Protein AF-A0A8J6JNE3-F1 (afdb_monomer)

Solvent-accessible surface area (backbone atoms only — not comparable to full-atom values): 4591 Å² total; per-residue (Å²): 134,83,61,70,49,46,34,38,41,35,55,45,64,54,100,85,55,75,71,49,31,32,35,37,34,32,77,85,60,85,43,75,47,78,44,72,58,45,68,70,60,42,64,73,46,58,91,51,55,62,51,33,28,37,28,33,61,60,87,95,42,80,41,79,77,43,81,52,48,72,66,68,62,48,63,93,109

Mean predicted aligned error: 6.12 Å

Foldseek 3Di:
DWDKFKKKWAFDDDPPDDGFWIWIATLVRPDTDIDGCDPVNCVVCPPHRMWMFTWIDDPPDIGTPGTDDPCRSPVPD

Radius of gyration: 12.71 Å; Cα contacts (8 Å, |Δi|>4): 138; chains: 1; bounding box: 31×24×34 Å

pLDDT: mean 82.33, std 10.77, range [49.22, 93.19]

Secondary structure (DSSP, 8-state):
---EEEEEEEEEPPSSSS--EEEEEETTSS-EEEEE--HHHHHHHTT-SEEEEEEEEETTEEEEEEEE-HHHHHTT-

Nearest PDB structures (foldseek):
  8put-assembly1_E  TM=6.319E-01  e=2.997E-01  Saccharolobus islandicus
  6rji-assembly1_A  TM=6.257E-01  e=1.006E+00  Staphylococcus aureus subsp. aureus NCTC 8325
  7yny-assembly1_D  TM=4.668E-01  e=5.036E-01  Helicoverpa armigera nucleopolyhedrovirus
  7ypo-assembly1_A  TM=4.608E-01  e=1.690E+00  Helicoverpa armigera nucleopolyhedrovirus
  7yny-assembly1_H  TM=4.385E-01  e=1.790E+00  Helicoverpa armigera nucleopolyhedrovirus

Sequence (77 aa):
MVQEFIVKFETVKGSKRKVETVTIHSQDRSVDIEKPLDEPTRMMLGTRFKAYFKARLQGEKLVLLGETTWNEWNKGR

Structure (mmCIF, N/CA/C/O backbone):
data_AF-A0A8J6JNE3-F1
#
_entry.id   AF-A0A8J6JNE3-F1
#
loop_
_atom_site.group_PDB
_atom_site.id
_atom_site.type_symbol
_atom_site.label_atom_id
_atom_site.label_alt_id
_atom_site.label_comp_id
_atom_site.label_asym_id
_atom_site.label_entity_id
_atom_site.label_seq_id
_atom_site.pdbx_PDB_ins_code
_atom_site.Cartn_x
_atom_site.Cartn_y
_atom_site.Cartn_z
_atom_site.occupancy
_atom_site.B_iso_or_equiv
_atom_site.auth_seq_id
_atom_site.auth_comp_id
_atom_site.auth_asym_id
_atom_site.auth_atom_id
_atom_site.pdbx_PDB_model_num
ATOM 1 N N . MET A 1 1 ? -8.875 -1.445 21.635 1.00 57.44 1 MET A N 1
ATOM 2 C CA . MET A 1 1 ? -9.696 -1.275 20.415 1.00 57.44 1 MET A CA 1
ATOM 3 C C . MET A 1 1 ? -8.812 -1.548 19.215 1.00 57.44 1 MET A C 1
ATOM 5 O O . MET A 1 1 ? -7.672 -1.108 19.225 1.00 57.44 1 MET A O 1
ATOM 9 N N . VAL A 1 2 ? -9.290 -2.310 18.235 1.00 65.88 2 VAL A N 1
ATOM 10 C CA . VAL A 1 2 ? -8.533 -2.602 17.011 1.00 65.88 2 VAL A CA 1
ATOM 11 C C . VAL A 1 2 ? -8.961 -1.585 15.960 1.00 65.88 2 VAL A C 1
ATOM 13 O O . VAL A 1 2 ? -10.100 -1.631 15.504 1.00 65.88 2 VAL A O 1
ATOM 16 N N . GLN A 1 3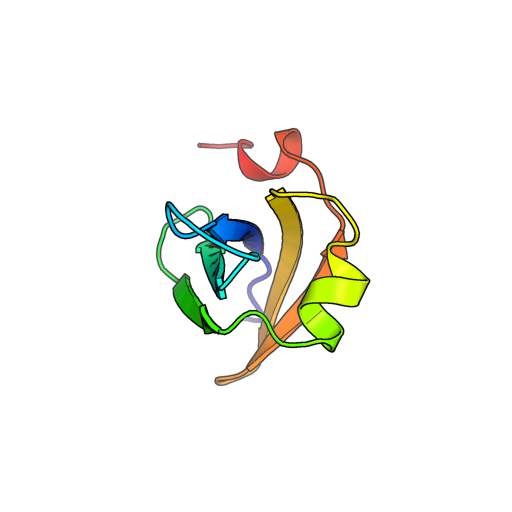 ? -8.087 -0.632 15.641 1.00 74.44 3 GLN A N 1
ATOM 17 C CA . GLN A 1 3 ? -8.405 0.452 14.715 1.00 74.44 3 GLN A CA 1
ATOM 18 C C . GLN A 1 3 ? -8.064 0.034 13.283 1.00 74.44 3 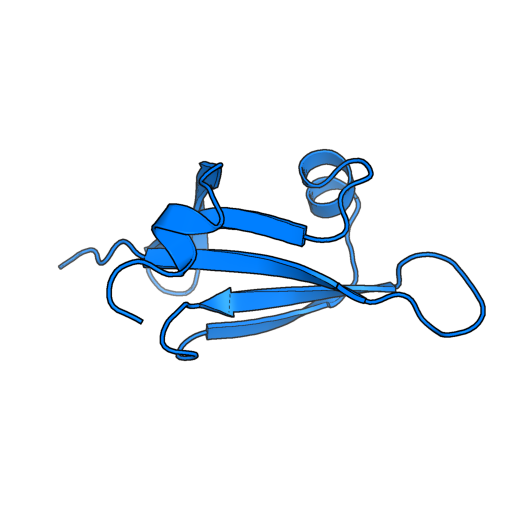GLN A C 1
ATOM 20 O O . GLN A 1 3 ? -6.926 -0.331 12.979 1.00 74.44 3 GLN A O 1
ATOM 25 N N . GLU A 1 4 ? -9.072 0.057 12.415 1.00 87.62 4 GLU A N 1
ATOM 26 C CA . GLU A 1 4 ? -8.896 -0.079 10.972 1.00 87.62 4 GLU A CA 1
ATOM 27 C C . GLU A 1 4 ? -8.698 1.300 10.352 1.00 87.62 4 GLU A C 1
ATOM 29 O O . GLU A 1 4 ? -9.322 2.276 10.769 1.00 87.62 4 GLU A O 1
ATOM 34 N N . PHE A 1 5 ? -7.833 1.375 9.350 1.00 88.12 5 PHE A N 1
ATOM 35 C CA . PHE A 1 5 ? -7.541 2.602 8.622 1.00 88.12 5 PHE A CA 1
ATOM 36 C C . PHE A 1 5 ? -7.197 2.286 7.172 1.00 88.12 5 PHE A C 1
ATOM 38 O O . PHE A 1 5 ? -7.046 1.125 6.784 1.00 88.12 5 PHE A O 1
ATOM 45 N N . ILE A 1 6 ? -7.094 3.323 6.348 1.00 90.81 6 ILE A N 1
ATOM 46 C CA . ILE A 1 6 ? -6.699 3.173 4.951 1.00 90.81 6 ILE A CA 1
ATOM 47 C C . ILE A 1 6 ? -5.249 3.603 4.804 1.00 90.81 6 ILE A C 1
ATOM 49 O O . ILE A 1 6 ? -4.836 4.644 5.319 1.00 90.81 6 ILE A O 1
ATOM 53 N N . VAL A 1 7 ? -4.490 2.796 4.068 1.00 91.62 7 VAL A N 1
ATOM 54 C CA . VAL A 1 7 ? -3.118 3.093 3.670 1.00 91.62 7 VAL A CA 1
ATOM 55 C C . VAL A 1 7 ? -3.006 3.234 2.160 1.00 91.62 7 VAL A C 1
ATOM 57 O O . VAL A 1 7 ? -3.661 2.518 1.402 1.00 91.62 7 VAL A O 1
ATOM 60 N N . LYS A 1 8 ? -2.148 4.150 1.720 1.00 93.12 8 LYS A N 1
ATOM 61 C CA . LYS A 1 8 ? -1.757 4.354 0.327 1.00 93.12 8 LYS A CA 1
ATOM 62 C C . LYS A 1 8 ? -0.330 3.856 0.147 1.00 93.12 8 LYS A C 1
ATOM 64 O O . LYS A 1 8 ? 0.585 4.396 0.758 1.00 93.12 8 LYS A O 1
ATOM 69 N N . PHE A 1 9 ? -0.151 2.883 -0.731 1.00 91.75 9 PHE A N 1
ATOM 70 C CA . PHE A 1 9 ? 1.148 2.446 -1.224 1.00 91.75 9 PHE A CA 1
ATOM 71 C C . PH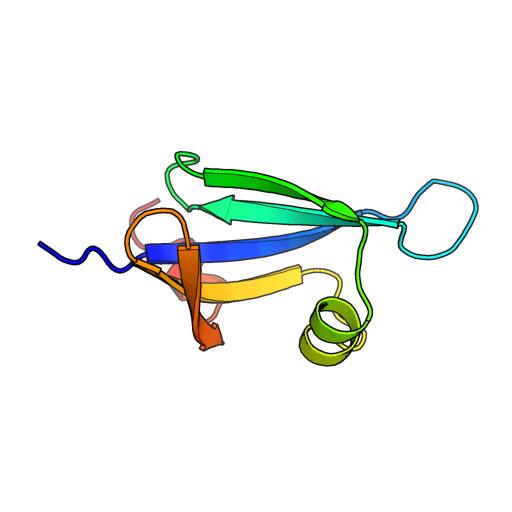E A 1 9 ? 1.488 3.278 -2.456 1.00 91.75 9 PHE A C 1
ATOM 73 O O . PHE A 1 9 ? 0.675 3.375 -3.375 1.00 91.75 9 PHE A O 1
ATOM 80 N N . GLU A 1 10 ? 2.672 3.875 -2.485 1.00 90.19 10 GLU A N 1
ATOM 81 C CA . GLU A 1 10 ? 3.174 4.680 -3.593 1.00 90.19 10 GLU A CA 1
ATOM 82 C C . GLU A 1 10 ? 4.583 4.223 -3.948 1.00 90.19 10 GLU A C 1
ATOM 84 O O . GLU A 1 10 ? 5.488 4.247 -3.121 1.00 90.19 10 GLU A O 1
ATOM 89 N N . THR A 1 11 ? 4.772 3.767 -5.180 1.00 85.94 11 THR A N 1
ATOM 90 C CA . THR A 1 11 ? 6.099 3.405 -5.668 1.00 85.94 11 THR A CA 1
ATOM 91 C C . THR A 1 11 ? 6.834 4.645 -6.145 1.00 85.94 11 THR A C 1
ATOM 93 O O . THR A 1 11 ? 6.306 5.379 -6.988 1.00 85.94 11 THR A O 1
ATOM 96 N N . VAL A 1 12 ? 8.074 4.824 -5.706 1.00 79.81 12 VAL A N 1
ATOM 97 C CA . VAL A 1 12 ? 8.940 5.905 -6.178 1.00 79.81 12 VAL A CA 1
ATOM 98 C C . VAL A 1 12 ? 9.953 5.323 -7.167 1.00 79.81 12 VAL A C 1
ATOM 100 O O . VAL A 1 12 ? 10.632 4.328 -6.899 1.00 79.81 12 VAL A O 1
ATOM 103 N N . LYS A 1 13 ? 10.025 5.913 -8.366 1.00 70.38 13 LYS A N 1
ATOM 104 C CA . LYS A 1 13 ? 11.048 5.575 -9.366 1.00 70.38 13 LYS A CA 1
ATOM 105 C C . LYS A 1 13 ? 12.211 6.553 -9.242 1.00 70.38 13 LYS A C 1
ATOM 107 O O . LYS A 1 13 ? 12.007 7.756 -9.386 1.00 70.38 13 LYS A O 1
ATOM 112 N N . GLY A 1 14 ? 13.419 6.032 -9.041 1.00 60.12 14 GLY A N 1
ATOM 113 C CA . GLY A 1 14 ? 14.644 6.810 -9.196 1.00 60.12 14 GLY A CA 1
ATOM 114 C C . GLY A 1 14 ? 14.803 7.290 -10.643 1.00 60.12 14 GLY A C 1
ATOM 115 O O . GLY A 1 14 ? 14.381 6.622 -11.589 1.00 60.12 14 GLY A O 1
ATOM 116 N N . SER A 1 15 ? 15.423 8.454 -10.834 1.00 52.78 15 SER A N 1
ATOM 117 C CA . SER A 1 15 ? 15.491 9.188 -12.110 1.00 52.78 15 SER A CA 1
ATOM 118 C C . SER A 1 15 ? 16.216 8.470 -13.262 1.00 52.78 15 SER A C 1
ATOM 120 O O . SER A 1 15 ? 16.258 9.006 -14.369 1.00 52.78 15 SER A O 1
ATOM 122 N N . LYS A 1 16 ? 16.784 7.269 -13.050 1.00 55.59 16 LYS A N 1
ATOM 123 C CA . LYS A 1 16 ? 17.544 6.544 -14.084 1.00 55.59 16 LYS A CA 1
ATOM 124 C C . LYS A 1 16 ? 17.244 5.047 -14.264 1.00 55.59 16 LYS A C 1
ATOM 126 O O . LYS A 1 16 ? 17.507 4.570 -15.365 1.00 55.59 16 LYS A O 1
ATOM 131 N N . ARG A 1 17 ? 16.683 4.285 -13.307 1.00 49.22 17 ARG A N 1
ATOM 132 C CA . ARG A 1 17 ? 16.294 2.857 -13.486 1.00 49.22 17 ARG A CA 1
ATOM 133 C C . ARG A 1 17 ? 15.178 2.430 -12.511 1.00 49.22 17 ARG A C 1
ATOM 135 O O . ARG A 1 17 ? 14.864 3.172 -11.596 1.00 49.22 17 ARG A O 1
ATOM 142 N N . LYS A 1 18 ? 14.565 1.270 -12.824 1.00 56.06 18 LYS A N 1
ATOM 143 C CA . LYS A 1 18 ? 13.623 0.391 -12.077 1.00 56.06 18 LYS A CA 1
ATOM 144 C C . LYS A 1 18 ? 13.130 0.915 -10.717 1.00 56.06 18 LYS A C 1
ATOM 146 O O . LYS A 1 18 ? 13.941 1.261 -9.891 1.00 56.06 18 LYS A O 1
ATOM 151 N N . VAL A 1 19 ? 11.818 0.872 -10.467 1.00 61.84 19 VAL A N 1
ATOM 152 C CA . VAL A 1 19 ? 11.186 1.182 -9.163 1.00 61.84 19 VAL A CA 1
ATOM 153 C C . VAL A 1 19 ? 12.030 0.676 -7.979 1.00 61.84 19 VAL A C 1
ATOM 155 O O . VAL A 1 19 ? 12.283 -0.527 -7.912 1.00 61.84 19 VAL A O 1
ATOM 158 N N . GLU A 1 20 ? 12.453 1.567 -7.076 1.00 75.56 20 GLU A N 1
ATOM 159 C CA . GLU A 1 20 ? 13.434 1.231 -6.023 1.00 75.56 20 GLU A CA 1
ATOM 160 C C . GLU A 1 20 ? 12.790 1.141 -4.636 1.00 75.56 20 GLU A C 1
ATOM 162 O O . GLU A 1 20 ? 13.125 0.246 -3.858 1.00 75.56 20 GLU A O 1
ATOM 167 N N . THR A 1 21 ? 11.805 1.994 -4.345 1.00 85.25 21 THR A N 1
ATOM 168 C CA . THR A 1 21 ? 11.162 2.057 -3.029 1.00 85.25 21 THR A CA 1
ATOM 169 C C . THR A 1 21 ? 9.642 2.113 -3.127 1.00 85.25 21 THR A C 1
ATOM 171 O O . THR A 1 21 ? 9.053 2.477 -4.153 1.00 85.25 21 THR A O 1
ATOM 174 N N . VAL A 1 22 ? 8.999 1.703 -2.039 1.00 87.75 22 VAL A N 1
ATOM 175 C CA . VAL A 1 22 ? 7.574 1.877 -1.794 1.00 87.75 22 VAL A CA 1
ATOM 176 C C . VAL A 1 22 ? 7.394 2.657 -0.504 1.00 87.75 22 VAL A C 1
ATOM 178 O O . VAL A 1 22 ? 7.965 2.310 0.533 1.00 87.75 22 VAL A O 1
ATOM 181 N N . THR A 1 23 ? 6.582 3.699 -0.582 1.00 89.12 23 THR A N 1
ATOM 182 C CA . THR A 1 23 ? 6.174 4.501 0.562 1.00 89.12 23 THR A CA 1
ATOM 183 C C . THR A 1 23 ? 4.735 4.149 0.916 1.00 89.12 23 THR A C 1
ATOM 185 O O . THR A 1 23 ? 3.854 4.134 0.054 1.00 89.12 23 THR A O 1
ATOM 188 N N . ILE A 1 24 ? 4.494 3.819 2.179 1.00 89.94 24 ILE A N 1
ATOM 189 C CA . ILE A 1 24 ? 3.180 3.480 2.722 1.00 89.94 24 ILE A CA 1
ATOM 190 C C . ILE A 1 24 ? 2.749 4.635 3.610 1.00 89.94 24 ILE A C 1
ATOM 192 O O . ILE A 1 24 ? 3.404 4.904 4.609 1.00 89.94 24 ILE A O 1
ATOM 196 N N . HIS A 1 25 ? 1.645 5.276 3.248 1.00 90.69 25 HIS A N 1
ATOM 197 C CA . HIS A 1 25 ? 1.092 6.421 3.960 1.00 90.69 25 HIS A CA 1
ATOM 198 C C . HIS A 1 25 ? -0.242 6.053 4.599 1.00 90.69 25 HIS A C 1
ATOM 200 O O . HIS A 1 25 ? -1.115 5.549 3.891 1.00 90.69 25 HIS A O 1
ATOM 206 N N . SER A 1 26 ? -0.470 6.370 5.869 1.00 87.44 26 SER A N 1
ATOM 207 C CA . SER A 1 26 ? -1.821 6.408 6.444 1.00 87.44 26 SER A CA 1
ATOM 208 C C . SER A 1 26 ? -2.520 7.742 6.145 1.00 87.44 26 SER A C 1
ATOM 210 O O . SER A 1 26 ? -1.883 8.757 5.844 1.00 87.44 26 SER A O 1
ATOM 212 N N . GLN A 1 27 ? -3.856 7.761 6.187 1.00 82.56 27 GLN A N 1
ATOM 213 C CA . GLN A 1 27 ? -4.647 8.966 5.875 1.00 82.56 27 GLN A CA 1
ATOM 214 C C . GLN A 1 27 ? -4.295 10.166 6.764 1.00 82.56 27 GLN A C 1
ATOM 216 O O . GLN A 1 27 ? -4.174 11.291 6.265 1.00 82.56 27 GLN A O 1
ATOM 221 N N . ASP A 1 28 ? -4.110 9.895 8.051 1.00 80.75 28 ASP A N 1
ATOM 222 C CA . ASP A 1 28 ? -3.748 10.821 9.127 1.00 80.75 28 ASP A CA 1
ATOM 223 C C . ASP A 1 28 ? -2.234 11.084 9.222 1.00 80.75 28 ASP A C 1
ATOM 225 O O . ASP A 1 28 ? -1.810 11.871 10.063 1.00 80.75 28 ASP A O 1
ATOM 229 N N . ARG A 1 29 ? -1.419 10.451 8.361 1.00 71.88 29 ARG A N 1
ATOM 230 C CA . ARG A 1 29 ? 0.056 10.491 8.389 1.00 71.88 29 ARG A CA 1
ATOM 231 C C . ARG A 1 29 ? 0.680 9.989 9.699 1.00 71.88 29 ARG A C 1
ATOM 233 O O . ARG A 1 29 ? 1.829 10.302 9.988 1.00 71.88 29 ARG A O 1
ATOM 240 N N . SER A 1 30 ? -0.049 9.208 10.496 1.00 70.25 30 SER A N 1
ATOM 241 C CA . SER A 1 30 ? 0.522 8.5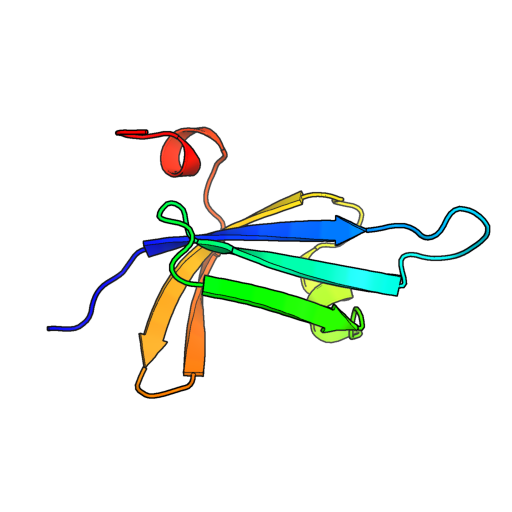23 11.663 1.00 70.25 30 SER A CA 1
ATOM 242 C C . SER A 1 30 ? 1.493 7.402 11.276 1.00 70.25 30 SER A C 1
ATOM 244 O O . SER A 1 30 ? 2.361 7.037 12.067 1.00 70.25 30 SER A O 1
ATOM 246 N N . VAL A 1 31 ? 1.374 6.873 10.056 1.00 68.25 31 VAL A N 1
ATOM 247 C CA . VAL A 1 31 ? 2.231 5.825 9.503 1.00 68.25 31 VAL A CA 1
ATOM 248 C C . VAL A 1 31 ? 2.772 6.294 8.160 1.00 68.25 31 VAL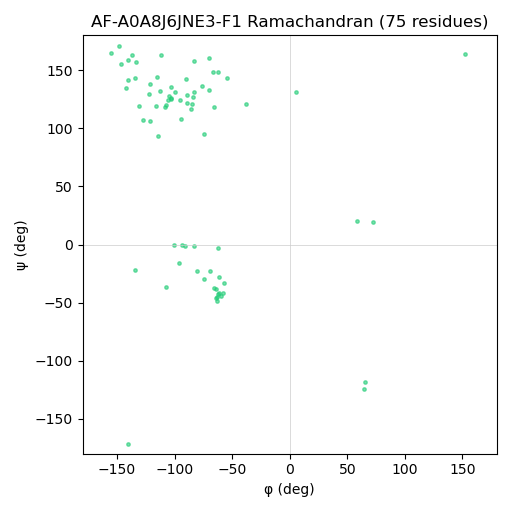 A C 1
ATOM 250 O O . VAL A 1 31 ? 2.046 6.308 7.168 1.00 68.25 31 VAL A O 1
ATOM 253 N N . ASP A 1 32 ? 4.057 6.632 8.134 1.00 80.62 32 ASP A N 1
ATOM 254 C CA . ASP A 1 32 ? 4.834 6.836 6.915 1.00 80.62 32 ASP A CA 1
ATOM 255 C C . ASP A 1 32 ? 6.015 5.858 6.945 1.00 80.62 32 ASP A C 1
ATOM 257 O O . ASP A 1 32 ? 6.948 6.000 7.735 1.00 80.62 32 ASP A O 1
ATOM 261 N N . ILE A 1 33 ? 5.943 4.814 6.118 1.00 83.06 33 ILE A N 1
ATOM 262 C CA . ILE A 1 33 ? 6.986 3.786 6.014 1.00 83.06 33 ILE A CA 1
ATOM 263 C C . ILE A 1 33 ? 7.563 3.848 4.613 1.00 83.06 33 ILE A C 1
ATOM 265 O O . ILE A 1 33 ? 6.853 3.583 3.647 1.00 83.06 33 ILE A O 1
ATOM 269 N N . GLU A 1 34 ? 8.855 4.126 4.502 1.00 86.75 34 GLU A N 1
ATOM 270 C CA . GLU A 1 34 ? 9.596 3.938 3.263 1.00 86.75 34 GLU A CA 1
ATOM 271 C C . GLU A 1 34 ? 10.438 2.670 3.369 1.00 86.75 34 GLU A C 1
ATOM 273 O O . GLU A 1 34 ? 11.211 2.494 4.312 1.00 86.75 34 GLU A O 1
ATOM 278 N N . LYS A 1 35 ? 10.272 1.763 2.407 1.00 86.38 35 LYS A N 1
ATOM 279 C CA . LYS A 1 35 ? 11.089 0.552 2.320 1.00 86.38 35 LYS A CA 1
ATOM 280 C C . LYS A 1 35 ? 11.444 0.224 0.870 1.00 86.38 35 LYS A C 1
ATOM 282 O O . LYS A 1 35 ? 10.727 0.644 -0.044 1.00 86.38 35 LYS A O 1
ATOM 287 N N . PRO A 1 36 ? 12.507 -0.562 0.629 1.00 85.81 36 PRO A N 1
ATOM 288 C CA . PRO A 1 36 ? 12.785 -1.103 -0.695 1.00 85.81 36 PRO A CA 1
ATOM 289 C C . PRO A 1 36 ? 11.585 -1.877 -1.249 1.00 85.81 36 PRO A C 1
ATOM 291 O O . PRO A 1 36 ? 10.886 -2.574 -0.506 1.00 85.81 36 PRO A O 1
ATOM 294 N N . LEU A 1 37 ? 11.345 -1.774 -2.559 1.00 83.62 37 LEU A N 1
ATOM 295 C CA . LEU A 1 37 ? 10.273 -2.533 -3.199 1.00 83.62 37 LEU A CA 1
ATOM 296 C C . LEU A 1 37 ? 10.670 -4.012 -3.338 1.00 83.62 37 LEU A C 1
ATOM 298 O O . LEU A 1 37 ? 11.315 -4.409 -4.315 1.00 83.62 37 LEU A O 1
ATOM 302 N N . ASP A 1 38 ? 10.240 -4.815 -2.366 1.00 85.38 38 ASP A N 1
ATOM 303 C CA . ASP A 1 38 ? 10.359 -6.273 -2.383 1.00 85.38 38 ASP A CA 1
ATOM 304 C C . ASP A 1 38 ? 9.436 -6.935 -3.427 1.00 85.38 38 ASP A C 1
ATOM 306 O O . ASP A 1 38 ? 8.478 -6.339 -3.931 1.00 85.38 38 ASP A O 1
ATOM 310 N N . GLU A 1 39 ? 9.756 -8.180 -3.787 1.00 83.94 39 GLU A N 1
ATOM 311 C CA . GLU A 1 39 ? 9.029 -8.926 -4.819 1.00 83.94 39 GLU A CA 1
ATOM 312 C C . GLU A 1 39 ? 7.550 -9.174 -4.456 1.00 83.94 39 GLU A C 1
ATOM 314 O O . GLU A 1 39 ? 6.701 -8.933 -5.313 1.00 83.94 39 GLU A O 1
ATOM 319 N N . PRO A 1 40 ? 7.180 -9.546 -3.211 1.00 85.75 40 PRO A N 1
ATOM 320 C CA . PRO A 1 40 ? 5.771 -9.686 -2.836 1.00 85.75 40 PRO A CA 1
ATOM 321 C C . PRO A 1 40 ? 4.969 -8.389 -2.996 1.00 85.75 40 PRO A C 1
ATOM 323 O O . PRO A 1 40 ? 3.871 -8.401 -3.555 1.00 85.75 40 PRO A O 1
ATOM 326 N N . THR A 1 41 ? 5.523 -7.252 -2.560 1.00 84.06 41 THR A N 1
ATOM 327 C CA . THR A 1 41 ? 4.872 -5.944 -2.710 1.00 84.06 41 THR A CA 1
ATOM 328 C C . THR A 1 41 ? 4.768 -5.572 -4.187 1.00 84.06 41 THR A C 1
ATOM 330 O O . THR A 1 41 ? 3.750 -5.037 -4.620 1.00 84.06 41 THR A O 1
ATOM 333 N N . ARG A 1 42 ? 5.779 -5.906 -4.998 1.00 84.00 42 ARG A N 1
ATOM 334 C CA . ARG A 1 42 ? 5.748 -5.708 -6.452 1.00 84.00 42 ARG A CA 1
ATOM 335 C C . ARG A 1 42 ? 4.665 -6.544 -7.127 1.00 84.00 42 ARG A C 1
ATOM 337 O O . ARG A 1 42 ? 3.921 -6.001 -7.935 1.00 84.00 42 ARG A O 1
ATOM 344 N N . MET A 1 43 ? 4.540 -7.824 -6.780 1.00 86.00 43 MET A N 1
ATOM 345 C CA . MET A 1 43 ? 3.489 -8.702 -7.305 1.00 86.00 43 MET A CA 1
ATOM 346 C C . MET A 1 43 ? 2.093 -8.199 -6.926 1.00 86.00 43 MET A C 1
ATOM 348 O O . MET A 1 43 ? 1.204 -8.174 -7.771 1.00 86.00 43 MET A O 1
ATOM 352 N N . MET A 1 44 ? 1.918 -7.736 -5.685 1.00 85.38 44 MET A N 1
ATOM 353 C CA . MET A 1 44 ? 0.665 -7.144 -5.208 1.00 85.38 44 MET A CA 1
ATOM 354 C C . MET A 1 44 ? 0.303 -5.859 -5.972 1.00 85.38 44 MET A C 1
ATOM 356 O O . MET A 1 44 ? -0.842 -5.660 -6.379 1.00 85.38 44 MET A O 1
ATOM 360 N N . LEU A 1 45 ? 1.269 -4.962 -6.187 1.00 83.62 45 LEU A N 1
ATOM 361 C CA . LEU A 1 45 ? 1.033 -3.705 -6.904 1.00 83.62 45 LEU A CA 1
ATOM 362 C C . LEU A 1 45 ? 0.877 -3.916 -8.419 1.00 83.62 45 LEU A C 1
ATOM 364 O O . LEU A 1 45 ? 0.142 -3.168 -9.072 1.00 83.62 45 LEU A O 1
ATOM 368 N N . GLY A 1 46 ? 1.517 -4.942 -8.979 1.00 83.81 46 GLY A N 1
ATOM 369 C CA . GLY A 1 46 ? 1.548 -5.210 -10.411 1.00 83.81 46 GL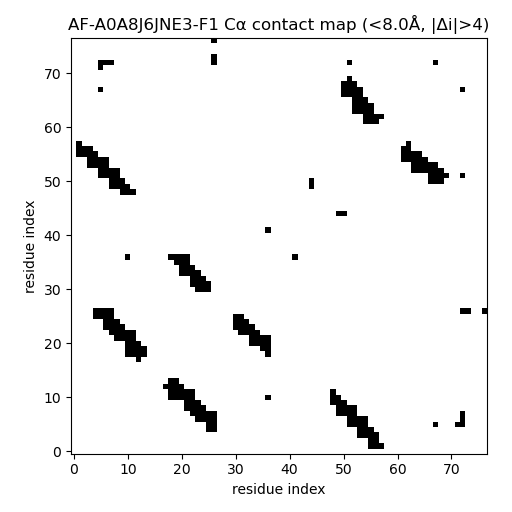Y A CA 1
ATOM 370 C C . GLY A 1 46 ? 2.271 -4.092 -11.162 1.00 83.81 46 GLY A C 1
ATOM 371 O O . GLY A 1 46 ? 3.414 -3.750 -10.865 1.00 83.81 46 GLY A O 1
ATOM 372 N N . THR A 1 47 ? 1.595 -3.494 -12.143 1.00 80.06 47 THR A N 1
ATOM 373 C CA . THR A 1 47 ? 2.104 -2.341 -12.909 1.00 80.06 47 THR A CA 1
ATOM 374 C C . THR A 1 47 ? 1.708 -0.990 -12.304 1.00 80.06 47 THR A C 1
ATOM 376 O O . THR A 1 47 ? 2.080 0.058 -12.839 1.00 80.06 47 THR A O 1
ATOM 379 N N . ARG A 1 48 ? 0.943 -0.988 -11.202 1.00 80.44 48 ARG A N 1
ATOM 380 C CA . ARG A 1 48 ? 0.397 0.227 -10.589 1.00 80.44 48 ARG A CA 1
ATOM 381 C C . ARG A 1 48 ? 1.473 0.975 -9.812 1.00 80.44 48 ARG A C 1
ATOM 383 O O . ARG A 1 48 ? 2.207 0.393 -9.022 1.00 80.44 48 ARG A O 1
ATOM 390 N N . PHE A 1 49 ? 1.493 2.296 -9.978 1.00 84.00 49 PHE A N 1
ATOM 391 C CA . PHE A 1 49 ? 2.351 3.183 -9.188 1.00 84.00 49 PHE A CA 1
ATOM 392 C C . PHE A 1 49 ? 1.775 3.506 -7.811 1.00 84.00 49 PHE A C 1
ATOM 394 O O . PHE A 1 49 ? 2.503 3.919 -6.912 1.00 84.00 49 PHE A O 1
ATOM 401 N N . LYS A 1 50 ? 0.452 3.381 -7.669 1.00 89.44 50 LYS A N 1
ATOM 402 C CA . LYS A 1 50 ? -0.278 3.662 -6.437 1.00 89.44 50 LYS A CA 1
ATOM 403 C C . LYS A 1 50 ? -1.368 2.624 -6.232 1.00 89.44 50 LYS A C 1
ATOM 405 O O . LYS A 1 50 ? -2.031 2.237 -7.193 1.00 89.44 50 LYS A O 1
ATOM 410 N N . ALA A 1 51 ? -1.568 2.216 -4.988 1.00 91.69 51 ALA A N 1
ATOM 411 C CA . ALA A 1 51 ? -2.676 1.361 -4.581 1.00 91.69 51 ALA A CA 1
ATOM 412 C C . ALA A 1 51 ? -3.123 1.718 -3.161 1.00 91.69 51 ALA A C 1
ATOM 414 O O . ALA A 1 51 ? -2.345 2.257 -2.372 1.00 91.69 51 ALA A O 1
ATOM 415 N N . TYR A 1 52 ? -4.380 1.426 -2.843 1.00 92.94 52 TYR A N 1
ATOM 416 C CA . TYR A 1 52 ? -4.985 1.740 -1.554 1.00 92.94 52 TYR A CA 1
ATOM 417 C C . TYR A 1 52 ? -5.469 0.452 -0.911 1.00 92.94 52 TYR A C 1
ATOM 419 O O . TYR A 1 52 ? -6.060 -0.387 -1.588 1.00 92.94 52 TYR A O 1
ATOM 427 N N . PHE A 1 53 ? -5.254 0.311 0.391 1.00 92.38 53 PHE A N 1
ATOM 428 C CA . PHE A 1 53 ? -5.665 -0.874 1.132 1.00 92.38 53 PHE A CA 1
ATOM 429 C C . PHE A 1 53 ? -6.333 -0.479 2.437 1.00 92.38 53 PHE A C 1
ATOM 431 O O . PHE A 1 53 ? -5.895 0.458 3.106 1.00 92.38 53 PHE A O 1
ATOM 438 N N . LYS A 1 54 ? -7.364 -1.229 2.829 1.00 92.38 54 LYS A N 1
ATOM 439 C CA . LYS A 1 54 ? -7.764 -1.271 4.234 1.0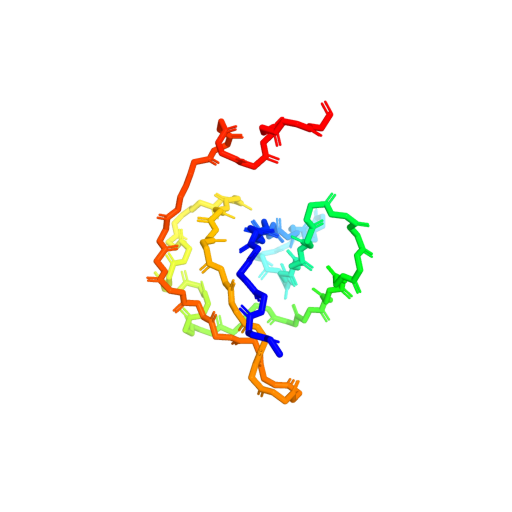0 92.38 54 LYS A CA 1
ATOM 440 C C . LYS A 1 54 ? -6.683 -2.019 4.993 1.00 92.38 54 LYS A C 1
ATOM 442 O O . LYS A 1 54 ? -6.240 -3.084 4.561 1.00 92.38 54 LYS A O 1
ATOM 447 N N . ALA A 1 55 ? -6.260 -1.465 6.110 1.00 91.19 55 ALA A N 1
ATOM 448 C CA . ALA A 1 55 ? -5.225 -2.029 6.941 1.00 91.19 55 ALA A CA 1
ATOM 449 C C . ALA A 1 55 ? -5.599 -1.930 8.414 1.00 91.19 55 ALA A C 1
ATOM 451 O O . ALA A 1 55 ? -6.497 -1.193 8.826 1.00 91.19 55 ALA A O 1
ATOM 452 N N . ARG A 1 56 ? -4.896 -2.724 9.206 1.00 88.88 56 ARG A N 1
ATOM 453 C CA . ARG A 1 56 ? -5.066 -2.814 10.644 1.00 88.88 56 ARG A CA 1
ATOM 454 C C . ARG A 1 56 ? -3.699 -2.979 11.278 1.00 88.88 56 ARG A C 1
ATOM 456 O O . ARG A 1 56 ? -2.906 -3.805 10.826 1.00 88.88 56 ARG A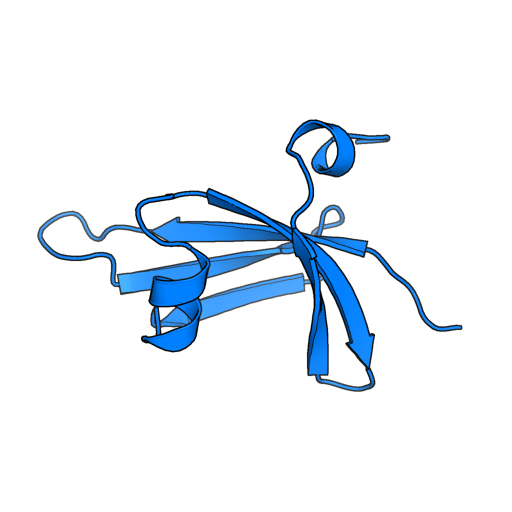 O 1
ATOM 463 N N . LEU A 1 57 ? -3.448 -2.233 12.345 1.00 84.50 57 LEU A N 1
ATOM 464 C CA . LEU A 1 57 ? -2.253 -2.418 13.154 1.00 84.50 57 LEU A CA 1
ATOM 465 C C . LEU A 1 57 ? -2.517 -3.522 14.193 1.00 84.50 57 LEU A C 1
ATOM 467 O O . LEU A 1 57 ? -3.456 -3.428 14.983 1.00 84.50 57 LEU A O 1
ATOM 471 N N . GLN A 1 58 ? -1.725 -4.593 14.163 1.00 85.31 58 GLN A N 1
ATOM 472 C CA . GLN A 1 58 ? -1.737 -5.673 15.152 1.00 85.31 58 GLN A CA 1
ATOM 473 C C . GLN A 1 58 ? -0.400 -5.681 15.899 1.00 85.31 58 GLN A C 1
ATOM 475 O O . GLN A 1 58 ? 0.581 -6.271 15.441 1.00 85.31 58 GLN A O 1
ATOM 480 N N . GLY A 1 59 ? -0.351 -4.990 17.040 1.00 83.38 59 GLY A N 1
ATOM 481 C CA . GLY A 1 59 ? 0.909 -4.714 17.733 1.00 83.38 59 GLY A CA 1
ATOM 482 C C . GLY A 1 59 ? 1.790 -3.811 16.871 1.00 83.38 59 GLY A C 1
ATOM 483 O O . GLY A 1 59 ? 1.376 -2.714 16.519 1.00 83.38 59 GLY A O 1
ATOM 484 N N . GLU A 1 60 ? 2.966 -4.295 16.481 1.00 80.31 60 GLU A N 1
ATOM 485 C CA . GLU A 1 60 ? 3.895 -3.576 15.592 1.00 80.31 60 GLU A CA 1
ATOM 486 C C . GLU A 1 60 ? 3.720 -3.944 14.108 1.00 80.31 60 GLU A C 1
ATOM 488 O O . GLU A 1 60 ? 4.430 -3.437 13.241 1.00 80.31 60 GLU A O 1
ATOM 493 N N . LYS A 1 61 ? 2.788 -4.852 13.783 1.00 82.06 61 LYS A N 1
ATOM 494 C CA . LYS A 1 61 ? 2.606 -5.361 12.418 1.00 82.06 61 LYS A CA 1
ATOM 495 C C . LYS A 1 61 ? 1.455 -4.659 11.711 1.00 82.06 61 LYS A C 1
ATOM 497 O O . LYS A 1 61 ? 0.337 -4.615 12.222 1.00 82.06 61 LYS A O 1
ATOM 502 N N . LEU A 1 62 ? 1.707 -4.196 10.489 1.00 82.12 62 LEU A N 1
ATOM 503 C CA . LEU A 1 62 ? 0.669 -3.717 9.581 1.00 82.12 62 LEU A CA 1
ATOM 504 C C . LEU A 1 62 ? 0.083 -4.897 8.797 1.00 82.12 62 LEU A C 1
ATOM 506 O O . LEU A 1 62 ? 0.785 -5.543 8.021 1.00 82.12 62 LEU A O 1
ATOM 510 N N . VAL A 1 63 ? -1.206 -5.169 8.987 1.00 88.12 63 VAL A N 1
ATOM 511 C CA . VAL A 1 63 ? -1.936 -6.228 8.280 1.00 88.12 63 VAL A CA 1
ATOM 512 C C . VAL A 1 63 ? -2.851 -5.595 7.240 1.00 88.12 63 VAL A C 1
ATOM 514 O O . VAL A 1 63 ? -3.688 -4.762 7.583 1.00 88.12 63 VAL A O 1
ATOM 517 N N . LEU A 1 64 ? -2.710 -5.998 5.976 1.00 89.56 64 LEU A N 1
ATOM 518 C CA . LEU A 1 64 ? -3.593 -5.570 4.891 1.00 89.56 64 LEU A CA 1
ATOM 519 C C . LEU A 1 64 ? -4.842 -6.460 4.865 1.00 89.56 64 LEU A C 1
ATOM 521 O O . LEU A 1 64 ? -4.734 -7.682 4.828 1.00 89.56 64 LEU A O 1
ATOM 525 N N . LEU A 1 65 ? -6.022 -5.843 4.898 1.00 91.06 65 LEU A N 1
ATOM 526 C CA . LEU A 1 65 ? -7.323 -6.521 4.923 1.00 91.06 65 LEU A CA 1
ATOM 527 C C . LEU A 1 65 ? -7.955 -6.648 3.527 1.00 91.06 65 LEU A C 1
ATOM 529 O O . LEU A 1 65 ? -8.885 -7.426 3.344 1.00 91.06 65 LEU A O 1
ATOM 533 N N . GLY A 1 66 ? -7.468 -5.879 2.552 1.00 90.94 66 GLY A N 1
ATOM 534 C CA . GLY A 1 66 ? -7.941 -5.902 1.169 1.00 90.94 66 GLY A CA 1
ATOM 535 C C . GLY A 1 66 ? -7.745 -4.564 0.462 1.00 90.94 66 GLY A C 1
ATOM 536 O O . GLY A 1 66 ? -7.507 -3.538 1.106 1.00 90.94 66 GLY A O 1
ATOM 537 N N . GLU A 1 67 ? -7.838 -4.577 -0.867 1.00 92.38 67 GLU A N 1
ATOM 538 C CA . GLU A 1 67 ? -7.778 -3.361 -1.683 1.00 92.38 67 GLU A CA 1
ATOM 539 C C . GLU A 1 67 ? -8.993 -2.457 -1.445 1.00 92.38 67 GLU A C 1
ATOM 541 O O . GLU A 1 67 ? -10.101 -2.908 -1.157 1.00 92.38 67 GLU A O 1
ATOM 546 N N . THR A 1 68 ? -8.776 -1.152 -1.573 1.00 93.19 68 THR A N 1
ATOM 547 C CA . THR A 1 68 ? -9.822 -0.131 -1.545 1.00 93.19 68 THR A CA 1
ATOM 548 C C . THR A 1 68 ? -9.533 0.947 -2.592 1.00 93.19 68 THR A C 1
ATOM 550 O O . THR A 1 68 ? -8.651 0.802 -3.438 1.00 93.19 68 THR A O 1
ATOM 553 N N . THR A 1 69 ? -10.303 2.030 -2.579 1.00 92.75 69 THR A N 1
ATOM 554 C CA . THR A 1 69 ? -10.282 3.060 -3.620 1.00 92.75 69 THR A CA 1
ATOM 555 C C . THR A 1 69 ? -9.713 4.388 -3.131 1.00 92.75 69 THR A C 1
ATOM 557 O O . THR A 1 69 ? -9.678 4.682 -1.934 1.00 92.75 69 THR A O 1
ATOM 560 N N . TRP A 1 70 ? -9.335 5.238 -4.090 1.00 90.75 70 TRP A N 1
ATOM 561 C CA . TRP A 1 70 ? -9.005 6.641 -3.836 1.00 90.75 70 TRP A CA 1
ATOM 562 C C . TRP A 1 70 ? -10.164 7.396 -3.157 1.00 90.75 70 TRP A C 1
ATOM 564 O O . TRP A 1 70 ? -9.911 8.254 -2.317 1.00 90.75 70 TRP A O 1
ATOM 574 N N . ASN A 1 71 ? -11.425 7.054 -3.453 1.00 92.94 71 ASN A N 1
ATOM 575 C CA . ASN A 1 71 ? -12.589 7.681 -2.812 1.00 92.94 71 ASN A CA 1
ATOM 576 C C . ASN A 1 71 ? -12.610 7.412 -1.305 1.00 92.94 71 ASN A C 1
ATOM 578 O O . ASN A 1 71 ? -12.738 8.342 -0.516 1.00 92.94 71 ASN A O 1
ATOM 582 N N . GLU A 1 72 ? -12.427 6.153 -0.904 1.00 90.75 72 GLU A N 1
ATOM 583 C CA . GLU A 1 72 ? -12.366 5.786 0.514 1.00 90.75 72 GLU A CA 1
ATOM 584 C C . GLU A 1 72 ? -11.153 6.443 1.196 1.00 90.75 72 GLU A C 1
ATOM 586 O O . GLU A 1 72 ? -11.286 6.968 2.298 1.00 90.75 72 GLU A O 1
ATOM 591 N N . TRP A 1 73 ? -10.004 6.530 0.512 1.00 90.00 73 TRP A N 1
ATOM 592 C CA . TRP A 1 73 ? -8.820 7.252 1.001 1.00 90.00 73 TRP A CA 1
ATOM 593 C C . TRP A 1 73 ? -9.039 8.762 1.231 1.00 90.00 73 TRP A C 1
ATOM 595 O O . TRP A 1 73 ? -8.362 9.349 2.075 1.00 90.00 73 TRP A O 1
ATOM 605 N N . ASN A 1 74 ? -9.958 9.419 0.522 1.00 88.81 74 ASN A N 1
ATOM 606 C CA . ASN A 1 74 ? -10.243 10.851 0.724 1.00 88.81 74 ASN A CA 1
ATOM 607 C C . ASN A 1 74 ? -11.498 11.117 1.557 1.00 88.81 74 ASN A C 1
ATOM 609 O O . ASN A 1 74 ? -11.851 12.271 1.788 1.00 88.81 74 ASN A O 1
ATOM 613 N N . LYS A 1 75 ? -12.195 10.077 2.009 1.00 87.31 75 LYS A N 1
ATOM 614 C CA . LYS A 1 75 ? -13.418 10.247 2.786 1.00 87.31 75 LYS A CA 1
ATOM 615 C C . LYS A 1 75 ? -13.100 10.905 4.131 1.00 87.31 75 LYS A C 1
ATOM 617 O O . LYS A 1 75 ? -12.369 10.335 4.933 1.00 87.31 75 LYS A O 1
ATOM 622 N N . GLY A 1 76 ? -13.668 12.089 4.369 1.00 67.12 76 GLY A N 1
ATOM 623 C CA . GLY A 1 76 ? -13.459 12.845 5.610 1.00 67.12 76 GLY A CA 1
ATOM 624 C C . GLY A 1 76 ? -12.07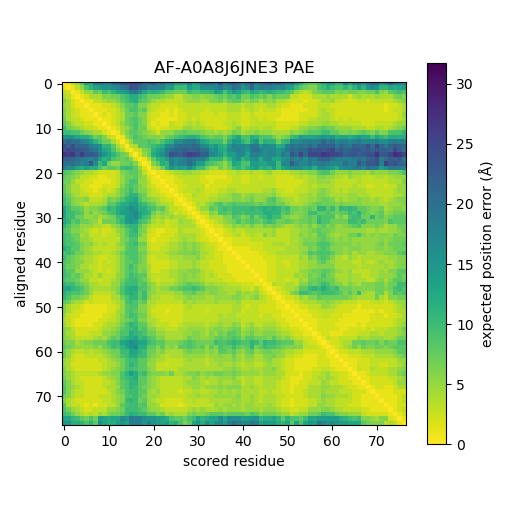2 13.483 5.741 1.00 67.12 76 GLY A C 1
ATOM 625 O O . GLY A 1 76 ? -11.664 13.791 6.858 1.00 67.12 76 GLY A O 1
ATOM 626 N N . ARG A 1 77 ? -11.356 13.639 4.621 1.00 62.06 77 ARG A N 1
ATOM 627 C CA . ARG A 1 77 ? -10.116 14.412 4.529 1.00 62.06 77 ARG A CA 1
ATOM 628 C C . ARG A 1 77 ? -10.382 15.868 4.170 1.00 62.06 77 ARG A C 1
ATOM 630 O O . ARG A 1 77 ? -11.392 16.117 3.475 1.00 62.06 77 ARG A O 1
#